Protein AF-A0A959JJI5-F1 (afdb_monomer_lite)

Foldseek 3Di:
DVVVVVVPPPPPLDPDAAWDWAAPVCVCVNAAQKKKKKWFFAFAAPLQDLVSLVLCVVLVHVSSVADGQKTKIFIDHSSHTPDMDIGDLAKDKDWDAQQNWTWIWITGGPNHPRDIFTDTHNDTDDDSDGYMKIWIAHSNRHTQKTWGDPSVPDNTITIGGDDDPDD

Radius of gyration: 15.18 Å; chains: 1; bounding box: 43×32×43 Å

pLDDT: mean 83.49, std 17.34, range [36.31, 98.38]

Structure (mmCIF, N/CA/C/O backbone):
data_AF-A0A959JJI5-F1
#
_entry.id   AF-A0A959JJI5-F1
#
loop_
_atom_site.group_PDB
_atom_site.id
_atom_site.type_symbol
_atom_site.label_atom_id
_atom_site.label_alt_id
_atom_site.label_comp_id
_atom_site.label_asym_id
_atom_site.label_entity_id
_atom_site.label_seq_id
_atom_site.pdbx_PDB_ins_code
_atom_site.Cartn_x
_atom_site.Cartn_y
_atom_site.Cartn_z
_atom_site.occupancy
_atom_site.B_iso_or_equiv
_atom_site.auth_seq_id
_atom_site.auth_comp_id
_atom_site.auth_asym_id
_atom_site.auth_atom_id
_atom_site.pdbx_PDB_model_num
ATOM 1 N N . SER A 1 1 ? -11.337 -19.691 -13.119 1.00 58.91 1 SER A N 1
ATOM 2 C CA . SER A 1 1 ? -12.363 -20.725 -13.323 1.00 58.91 1 SER A CA 1
ATOM 3 C C . SER A 1 1 ? -13.737 -20.082 -13.304 1.00 58.91 1 SER A C 1
ATOM 5 O O . SER A 1 1 ? -13.873 -19.002 -12.733 1.00 58.91 1 SER A O 1
ATOM 7 N N . ASP A 1 2 ? -14.757 -20.757 -13.836 1.00 40.47 2 ASP A N 1
ATOM 8 C CA . ASP A 1 2 ? -16.166 -20.422 -13.556 1.00 40.47 2 ASP A CA 1
ATOM 9 C C . ASP A 1 2 ? -16.471 -20.417 -12.038 1.00 40.47 2 ASP A C 1
ATOM 11 O O . ASP A 1 2 ? -17.448 -19.827 -11.593 1.00 40.47 2 ASP A O 1
ATOM 15 N N . GLN A 1 3 ? -15.553 -20.964 -11.229 1.00 47.28 3 GLN A N 1
ATOM 16 C CA . GLN A 1 3 ? -15.597 -21.020 -9.771 1.00 47.28 3 GLN A CA 1
ATOM 17 C C . GLN A 1 3 ? -15.363 -19.659 -9.084 1.00 47.28 3 GLN A C 1
ATOM 19 O O . GLN A 1 3 ? -15.794 -19.505 -7.953 1.00 47.28 3 GLN A O 1
ATOM 24 N N . ILE A 1 4 ? -14.773 -18.636 -9.729 1.00 46.47 4 ILE A N 1
ATOM 25 C CA . ILE A 1 4 ? -14.677 -17.281 -9.121 1.00 46.47 4 ILE A CA 1
ATOM 26 C C . ILE A 1 4 ? -16.064 -16.603 -9.051 1.00 46.47 4 ILE A C 1
ATOM 28 O O . ILE A 1 4 ? -16.332 -15.802 -8.160 1.00 46.47 4 ILE A O 1
ATOM 32 N N . ARG A 1 5 ? -16.978 -16.951 -9.968 1.00 36.97 5 ARG A N 1
ATOM 33 C CA . ARG A 1 5 ? -18.353 -16.429 -9.995 1.00 36.97 5 ARG A CA 1
ATOM 34 C C . ARG A 1 5 ? -19.296 -17.137 -9.019 1.00 36.97 5 ARG A C 1
ATOM 36 O O . ARG A 1 5 ? -20.205 -16.475 -8.540 1.00 36.97 5 ARG A O 1
ATOM 43 N N . ASP A 1 6 ? -19.037 -18.391 -8.651 1.00 51.97 6 ASP A N 1
ATOM 44 C CA . ASP A 1 6 ? -19.633 -19.008 -7.449 1.00 51.97 6 ASP A CA 1
ATOM 45 C C . ASP A 1 6 ? -19.038 -18.415 -6.155 1.00 51.97 6 ASP A C 1
ATOM 47 O O . ASP A 1 6 ? -19.738 -18.294 -5.156 1.00 51.97 6 ASP A O 1
ATOM 51 N N . LEU A 1 7 ? -17.774 -17.968 -6.180 1.00 42.31 7 LEU A N 1
ATOM 52 C CA . LEU A 1 7 ? -17.091 -17.361 -5.026 1.00 42.31 7 LEU A CA 1
ATOM 53 C C . LEU A 1 7 ? -17.561 -15.935 -4.672 1.00 42.31 7 LEU A C 1
ATOM 55 O O . LEU A 1 7 ? -17.346 -15.495 -3.549 1.00 42.31 7 LEU A O 1
ATOM 59 N N . LEU A 1 8 ? -18.169 -15.203 -5.614 1.00 40.06 8 LEU A N 1
ATOM 60 C CA . LEU A 1 8 ? -18.604 -13.801 -5.443 1.00 40.06 8 LEU A CA 1
ATOM 61 C C . LEU A 1 8 ? -20.129 -13.612 -5.529 1.00 40.06 8 LEU A C 1
ATOM 63 O O . LEU A 1 8 ? -20.656 -12.545 -5.209 1.00 40.06 8 LEU A O 1
ATOM 67 N N . ALA A 1 9 ? -20.865 -14.625 -5.985 1.00 41.81 9 ALA A N 1
ATOM 68 C CA . ALA A 1 9 ? -22.319 -14.587 -6.031 1.00 41.81 9 ALA A CA 1
ATOM 69 C C . ALA A 1 9 ? -22.860 -15.031 -4.663 1.00 41.81 9 ALA A C 1
ATOM 71 O O . ALA A 1 9 ? -23.188 -16.186 -4.440 1.00 41.81 9 ALA A O 1
ATOM 72 N N . LYS A 1 10 ? -23.037 -14.158 -3.688 1.00 37.69 10 LYS A N 1
ATOM 73 C CA . LYS A 1 10 ? -23.776 -12.902 -3.759 1.00 37.69 10 LYS A CA 1
ATOM 74 C C . LYS A 1 10 ? -23.268 -12.089 -2.576 1.00 37.69 10 LYS A C 1
ATOM 76 O O . LYS A 1 10 ? -23.391 -12.596 -1.470 1.00 37.69 10 LYS A O 1
ATOM 81 N N . ASN A 1 11 ? -22.724 -10.894 -2.799 1.00 37.00 11 ASN A N 1
ATOM 82 C CA . ASN A 1 11 ? -22.149 -9.965 -1.808 1.00 37.00 11 ASN A CA 1
ATOM 83 C C . ASN A 1 11 ? -23.082 -9.574 -0.630 1.00 37.00 11 ASN A C 1
ATOM 85 O O . ASN A 1 11 ? -23.378 -8.403 -0.408 1.00 37.00 11 ASN A O 1
ATOM 89 N N . HIS A 1 12 ? -23.526 -10.546 0.160 1.00 36.31 12 HIS A N 1
ATOM 90 C CA . HIS A 1 12 ? -23.604 -10.405 1.598 1.00 36.31 12 HIS A CA 1
ATOM 91 C C . HIS A 1 12 ? -22.155 -10.424 2.071 1.00 36.31 12 HIS A C 1
ATOM 93 O O . HIS A 1 12 ? -21.475 -11.430 1.894 1.00 36.31 12 HIS A O 1
ATOM 99 N N . ILE A 1 13 ? -21.680 -9.279 2.560 1.00 41.41 13 ILE A N 1
ATOM 100 C CA . ILE A 1 13 ? -20.325 -9.069 3.074 1.00 41.41 13 ILE A CA 1
ATOM 101 C C . ILE A 1 13 ? -20.095 -10.104 4.183 1.00 41.41 13 ILE A C 1
ATOM 103 O O . ILE A 1 13 ? -20.590 -9.951 5.298 1.00 41.41 13 ILE A O 1
ATOM 107 N N . LEU A 1 14 ? -19.450 -11.216 3.831 1.00 38.41 14 LEU A N 1
ATOM 108 C CA . LEU A 1 14 ? -19.016 -12.230 4.782 1.00 38.41 14 LEU A CA 1
ATOM 109 C C . LEU A 1 14 ? -17.741 -11.722 5.471 1.00 38.41 14 LEU A C 1
ATOM 111 O O . LEU A 1 14 ? -16.972 -10.990 4.840 1.00 38.41 14 LEU A O 1
ATOM 115 N N . PRO A 1 15 ? -17.508 -12.085 6.745 1.00 43.56 15 PRO A N 1
ATOM 116 C CA . PRO A 1 15 ? -16.241 -11.805 7.404 1.00 43.56 15 PRO A CA 1
ATOM 117 C C . PRO A 1 15 ? -15.090 -12.387 6.575 1.00 43.56 15 PRO A C 1
ATOM 119 O O . PRO A 1 15 ? -15.220 -13.440 5.952 1.00 43.56 15 PRO A O 1
ATOM 122 N N . ILE A 1 16 ? -13.982 -11.658 6.520 1.00 51.84 16 ILE A N 1
ATOM 123 C CA . ILE A 1 16 ? -12.806 -12.043 5.743 1.00 51.84 16 ILE A CA 1
ATOM 124 C C . ILE A 1 16 ? -12.156 -13.233 6.445 1.00 51.84 16 ILE A C 1
ATOM 126 O O . ILE A 1 16 ? -11.584 -13.083 7.522 1.00 51.84 16 ILE A O 1
ATOM 130 N N . ASP A 1 17 ? -12.294 -14.416 5.847 1.00 54.56 17 ASP A N 1
ATOM 131 C CA . ASP A 1 17 ? -11.599 -15.625 6.288 1.00 54.56 17 ASP A CA 1
ATOM 132 C C . ASP A 1 17 ? -10.088 -15.491 6.033 1.00 54.56 17 ASP A C 1
ATOM 134 O O . ASP A 1 17 ? -9.645 -14.820 5.095 1.00 54.56 17 ASP A O 1
ATOM 138 N N . ASP A 1 18 ? -9.282 -16.160 6.856 1.00 54.44 18 ASP A N 1
ATOM 139 C CA . ASP A 1 18 ? -7.826 -16.156 6.729 1.00 54.44 18 ASP A CA 1
ATOM 140 C C . ASP A 1 18 ? -7.378 -16.658 5.343 1.00 54.44 18 ASP A C 1
ATOM 142 O O . ASP A 1 18 ? -7.617 -17.807 4.965 1.00 54.44 18 ASP A O 1
ATOM 146 N N . GLY A 1 19 ? -6.678 -15.804 4.589 1.00 56.19 19 GLY A N 1
ATOM 147 C CA . GLY A 1 19 ? -6.072 -16.172 3.310 1.00 56.19 19 GLY A CA 1
ATOM 148 C C . GLY A 1 19 ? -6.939 -15.924 2.073 1.00 56.19 19 GLY A C 1
ATOM 149 O O . GLY A 1 19 ? -6.782 -16.618 1.065 1.00 56.19 19 GLY A O 1
ATOM 150 N N . GLN A 1 20 ? -7.826 -14.928 2.113 1.00 65.50 20 GLN A N 1
ATOM 151 C CA . GLN A 1 20 ? -8.554 -14.489 0.924 1.00 65.50 20 GLN A CA 1
ATOM 152 C C . GLN A 1 20 ? -7.632 -13.850 -0.119 1.00 65.50 20 GLN A C 1
ATOM 154 O O . GLN A 1 20 ? -6.669 -13.153 0.200 1.00 65.50 20 GLN A O 1
ATOM 159 N N . ILE A 1 21 ? -7.968 -14.099 -1.385 1.00 66.62 21 ILE A N 1
ATOM 160 C CA . ILE A 1 21 ? -7.271 -13.605 -2.570 1.00 66.62 21 ILE A CA 1
ATOM 161 C C . ILE A 1 21 ? -8.070 -12.423 -3.120 1.00 66.62 21 ILE A C 1
ATOM 163 O O . ILE A 1 21 ? -9.146 -12.620 -3.687 1.00 66.62 21 ILE A O 1
ATOM 167 N N . LEU A 1 22 ? -7.552 -11.207 -2.961 1.00 74.00 22 LEU A N 1
ATOM 168 C CA . LEU A 1 22 ? -8.229 -9.974 -3.366 1.00 74.00 22 LEU A CA 1
ATOM 169 C C . LEU A 1 22 ? -7.431 -9.226 -4.433 1.00 74.00 22 LEU A C 1
ATOM 171 O O . LEU A 1 22 ? -6.199 -9.199 -4.425 1.00 74.00 22 LEU A O 1
ATOM 175 N N . LEU A 1 23 ? -8.144 -8.600 -5.363 1.00 80.44 23 LEU A N 1
ATOM 176 C CA . LEU A 1 23 ? -7.582 -7.545 -6.197 1.00 80.44 23 LEU A CA 1
ATOM 177 C C . LEU A 1 23 ? -7.524 -6.244 -5.377 1.00 80.44 23 LEU A C 1
ATOM 179 O O . LEU A 1 23 ? -8.427 -6.012 -4.568 1.00 80.44 23 LEU A O 1
ATOM 183 N N . PRO A 1 24 ? -6.524 -5.368 -5.578 1.00 78.94 24 PRO A N 1
ATOM 184 C CA . PRO A 1 24 ? -6.418 -4.121 -4.816 1.00 78.94 24 PRO A CA 1
ATOM 185 C C . PRO A 1 24 ? -7.683 -3.253 -4.850 1.00 78.94 24 PRO A C 1
ATOM 187 O O . PRO A 1 24 ? -8.078 -2.695 -3.830 1.00 78.94 24 PRO A O 1
ATOM 190 N N . GLU A 1 25 ? -8.385 -3.202 -5.984 1.00 80.12 25 GLU A N 1
ATOM 191 C CA . GLU A 1 25 ? -9.648 -2.469 -6.120 1.00 80.12 25 GLU A CA 1
ATOM 192 C C . GLU A 1 25 ? -10.795 -3.030 -5.261 1.00 80.12 25 GLU A C 1
ATOM 194 O O . GLU A 1 25 ? -11.725 -2.302 -4.917 1.00 80.12 25 GLU A O 1
ATOM 199 N N . GLN A 1 26 ? -10.747 -4.316 -4.904 1.00 87.38 26 GLN A N 1
ATOM 200 C CA . GLN A 1 26 ? -11.771 -4.945 -4.073 1.00 87.38 26 GLN A CA 1
ATOM 201 C C . GLN A 1 26 ? -11.603 -4.566 -2.604 1.00 87.38 26 GLN A C 1
ATOM 203 O O . GLN A 1 26 ? -12.595 -4.533 -1.881 1.00 87.38 26 GLN A O 1
ATOM 208 N N . LEU A 1 27 ? -10.387 -4.230 -2.159 1.00 87.31 27 LEU A N 1
ATOM 209 C CA . LEU A 1 27 ? -10.134 -3.902 -0.757 1.00 87.31 27 LEU A CA 1
ATOM 210 C C . LEU A 1 27 ? -11.006 -2.739 -0.274 1.00 87.31 27 LEU A C 1
ATOM 212 O O . LEU A 1 27 ? -11.586 -2.820 0.799 1.00 87.31 27 LEU A O 1
ATOM 216 N N . PHE A 1 28 ? -11.199 -1.712 -1.099 1.00 87.56 28 PHE A N 1
ATOM 217 C CA . PHE A 1 28 ? -12.036 -0.559 -0.749 1.00 87.56 28 PHE A CA 1
ATOM 218 C C . PHE A 1 28 ? -13.530 -0.890 -0.618 1.00 87.56 28 PHE A C 1
ATOM 220 O O . PHE A 1 28 ? -14.279 -0.126 -0.018 1.00 87.56 28 PHE A O 1
ATOM 227 N N . GLN A 1 29 ? -13.983 -2.017 -1.174 1.00 88.25 29 GLN A N 1
ATOM 228 C CA . GLN A 1 29 ? -15.357 -2.499 -0.996 1.00 88.25 29 GLN A CA 1
ATOM 229 C C . GLN A 1 29 ? -15.512 -3.280 0.311 1.00 88.25 29 GLN A C 1
ATOM 231 O O . GLN A 1 29 ? -16.569 -3.225 0.935 1.00 88.25 29 GLN A O 1
ATOM 236 N N . PHE A 1 30 ? -14.468 -4.008 0.707 1.00 86.25 30 PHE A N 1
ATOM 237 C CA . PHE A 1 30 ? -14.445 -4.809 1.930 1.00 86.25 30 PHE A CA 1
ATOM 238 C C . PHE A 1 30 ? -14.129 -3.986 3.182 1.00 86.25 30 PHE A C 1
ATOM 240 O O . PHE A 1 30 ? -14.612 -4.322 4.259 1.00 86.25 30 PHE A O 1
ATOM 247 N N . TYR A 1 31 ? -13.370 -2.903 3.024 1.00 88.56 31 TYR A N 1
ATOM 248 C CA . TYR A 1 31 ? -12.894 -2.039 4.102 1.00 88.56 31 TYR A CA 1
ATOM 249 C C . TYR A 1 31 ? -13.285 -0.571 3.844 1.00 88.56 31 TYR A C 1
ATOM 251 O O . TYR A 1 31 ? -12.423 0.278 3.600 1.00 88.56 31 TYR A O 1
ATOM 259 N N . PRO A 1 32 ? -14.593 -0.254 3.805 1.00 92.38 32 PRO A N 1
ATOM 260 C CA . PRO A 1 32 ? -15.056 1.108 3.564 1.00 92.38 32 PRO A CA 1
ATOM 261 C C . PRO A 1 32 ? -14.708 2.018 4.747 1.00 92.38 32 PRO A C 1
ATOM 263 O O . PRO A 1 32 ? -14.967 1.675 5.898 1.00 92.38 32 PRO A O 1
ATOM 266 N N . GLY A 1 33 ? -14.169 3.204 4.472 1.00 94.12 33 GLY A N 1
ATOM 267 C CA . GLY A 1 33 ? -13.765 4.170 5.491 1.00 94.12 33 GLY A CA 1
ATOM 268 C C . GLY A 1 33 ? -12.441 3.858 6.190 1.00 94.12 33 GLY A C 1
ATOM 269 O O . GLY A 1 33 ? -11.956 4.730 6.916 1.00 94.12 33 GLY A O 1
ATOM 270 N N . ASP A 1 34 ? -11.843 2.693 5.949 1.00 96.00 34 ASP A N 1
ATOM 271 C CA . ASP A 1 34 ? -10.554 2.286 6.506 1.00 96.00 34 ASP A CA 1
ATOM 272 C C . ASP A 1 34 ? -9.387 2.867 5.701 1.00 96.00 34 ASP A C 1
ATOM 274 O O . ASP A 1 34 ? -9.500 3.212 4.517 1.00 96.00 34 ASP A O 1
ATOM 278 N N . TYR A 1 35 ? -8.231 2.955 6.352 1.00 97.44 35 TYR A N 1
ATOM 279 C CA . TYR A 1 35 ? -6.978 3.269 5.688 1.00 97.44 35 TYR A CA 1
ATOM 280 C C . TYR A 1 35 ? -6.389 2.009 5.064 1.00 97.44 35 TYR A C 1
ATOM 282 O O . TYR A 1 35 ? -6.257 0.978 5.723 1.00 97.44 35 TYR A O 1
ATOM 290 N N . ILE A 1 36 ? -5.955 2.119 3.811 1.00 96.38 36 ILE A N 1
ATOM 291 C CA . ILE A 1 36 ? -5.230 1.065 3.100 1.00 96.38 36 ILE A CA 1
ATOM 292 C C . ILE A 1 36 ? -3.829 1.568 2.790 1.00 96.38 36 ILE A C 1
ATOM 294 O O . ILE A 1 36 ? -3.641 2.553 2.075 1.00 96.38 36 ILE A O 1
ATOM 298 N N . LEU A 1 37 ? -2.842 0.897 3.362 1.00 97.25 37 LEU A N 1
ATOM 299 C CA . LEU A 1 37 ? -1.448 1.281 3.297 1.00 97.25 37 LEU A CA 1
ATOM 300 C C . LEU A 1 37 ? -0.732 0.279 2.407 1.00 97.25 37 LEU A C 1
ATOM 302 O O . LEU A 1 37 ? -0.838 -0.927 2.610 1.00 97.25 37 LEU A O 1
ATOM 306 N N . TYR A 1 38 ? -0.003 0.787 1.428 1.00 96.25 38 TYR A N 1
ATOM 307 C CA . TYR A 1 38 ? 0.747 0.000 0.465 1.00 96.25 38 TYR A CA 1
ATOM 308 C C . TYR A 1 38 ? 2.236 0.267 0.630 1.00 96.25 38 TYR A C 1
ATOM 310 O O . TYR A 1 38 ? 2.640 1.419 0.793 1.00 96.25 38 TYR A O 1
ATOM 318 N N . ALA A 1 39 ? 3.053 -0.774 0.503 1.00 96.06 39 ALA A N 1
ATOM 319 C CA . ALA A 1 39 ? 4.492 -0.630 0.330 1.00 96.06 39 ALA A CA 1
ATOM 320 C C . ALA A 1 39 ? 5.046 -1.722 -0.588 1.00 96.06 39 ALA A C 1
ATOM 322 O O . ALA A 1 39 ? 4.564 -2.853 -0.579 1.00 96.06 39 ALA A O 1
ATOM 323 N N . VAL A 1 40 ? 6.049 -1.396 -1.399 1.00 93.88 40 VAL A N 1
ATOM 324 C CA . VAL A 1 40 ? 6.670 -2.357 -2.324 1.00 93.88 40 VAL A CA 1
ATOM 325 C C . VAL A 1 40 ? 7.992 -2.865 -1.756 1.00 93.88 40 VAL A C 1
ATOM 327 O O . VAL A 1 40 ? 8.818 -2.079 -1.298 1.00 93.88 40 VAL A O 1
ATOM 330 N N . LYS A 1 41 ? 8.219 -4.177 -1.833 1.00 92.56 41 LYS A N 1
ATOM 331 C CA . LYS A 1 41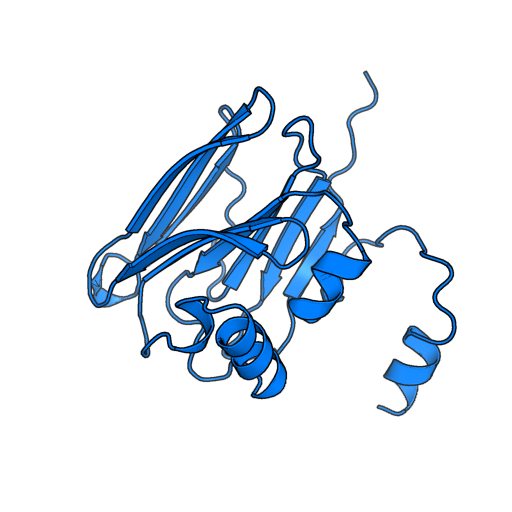 ? 9.534 -4.796 -1.641 1.00 92.56 41 LYS A CA 1
ATOM 332 C C . LYS A 1 41 ? 9.984 -5.427 -2.949 1.00 92.56 41 LYS A C 1
ATOM 334 O O . LYS A 1 41 ? 9.234 -6.220 -3.519 1.00 92.56 41 LYS A O 1
ATOM 339 N N . ASP A 1 42 ? 11.216 -5.142 -3.359 1.00 88.81 42 ASP A N 1
ATOM 340 C CA . ASP A 1 42 ? 11.830 -5.653 -4.589 1.00 88.81 42 ASP A CA 1
ATOM 341 C C . ASP A 1 42 ? 11.122 -5.163 -5.861 1.00 88.81 42 ASP A C 1
ATOM 343 O O . ASP A 1 42 ? 11.482 -4.116 -6.400 1.00 88.81 42 ASP A O 1
ATOM 347 N N . GLU A 1 43 ? 10.086 -5.878 -6.307 1.00 85.81 43 GLU A N 1
ATOM 348 C CA . GLU A 1 43 ? 9.387 -5.587 -7.548 1.00 85.81 43 GLU A CA 1
ATOM 349 C C . GLU A 1 43 ? 7.898 -5.943 -7.488 1.00 85.81 43 GLU A C 1
ATOM 351 O O . GLU A 1 43 ? 7.507 -7.048 -7.115 1.00 85.81 43 GLU A O 1
ATOM 356 N N . ALA A 1 44 ? 7.054 -5.006 -7.926 1.00 85.50 44 ALA A N 1
ATOM 357 C CA . ALA A 1 44 ? 5.600 -5.176 -7.976 1.00 85.50 44 ALA A CA 1
ATOM 358 C C . ALA A 1 44 ? 4.967 -4.709 -9.300 1.00 85.50 44 ALA A C 1
ATOM 360 O O . ALA A 1 44 ? 3.762 -4.868 -9.490 1.00 85.50 44 ALA A O 1
ATOM 361 N N . SER A 1 45 ? 5.740 -4.125 -10.221 1.00 84.56 45 SER A N 1
ATOM 362 C CA . SER A 1 45 ? 5.212 -3.475 -11.425 1.00 84.56 45 SER A CA 1
ATOM 363 C C . SER A 1 45 ? 5.055 -4.423 -12.628 1.00 84.56 45 SER A C 1
ATOM 365 O O . SER A 1 45 ? 4.089 -4.296 -13.387 1.00 84.56 45 SER A O 1
ATOM 367 N N . GLN A 1 46 ? 5.965 -5.382 -12.820 1.00 83.50 46 GLN A N 1
ATOM 368 C CA . GLN A 1 46 ? 6.168 -6.088 -14.087 1.00 83.50 46 GLN A CA 1
ATOM 369 C C . GLN A 1 46 ? 5.016 -7.028 -14.428 1.00 83.50 46 GLN A C 1
ATOM 371 O O . GLN A 1 46 ? 4.582 -7.050 -15.580 1.00 83.50 46 GLN A O 1
ATOM 376 N N . ALA A 1 47 ? 4.500 -7.776 -13.448 1.00 78.19 47 ALA A N 1
ATOM 377 C CA . ALA A 1 47 ? 3.348 -8.654 -13.661 1.00 78.19 47 ALA A CA 1
ATOM 378 C C . ALA A 1 47 ? 2.064 -8.166 -12.972 1.00 78.19 47 ALA A C 1
ATOM 380 O O . ALA A 1 47 ? 1.068 -8.898 -12.920 1.00 78.19 47 ALA A O 1
ATOM 381 N N . MET A 1 48 ? 2.046 -6.894 -12.543 1.00 84.88 48 MET A N 1
ATOM 382 C CA . MET A 1 48 ? 0.820 -6.224 -12.123 1.00 84.88 48 MET A CA 1
ATOM 383 C C . MET A 1 48 ? -0.232 -6.376 -13.221 1.00 84.88 48 MET A C 1
ATOM 385 O O . MET A 1 48 ? -0.004 -6.026 -14.384 1.00 84.88 48 MET A O 1
ATOM 389 N N . ALA A 1 49 ? -1.396 -6.911 -12.854 1.00 82.88 49 ALA A N 1
ATOM 390 C CA . ALA A 1 49 ? -2.475 -7.118 -13.804 1.00 82.88 49 ALA A CA 1
ATOM 391 C C . ALA A 1 49 ? -2.867 -5.782 -14.466 1.00 82.88 49 ALA A C 1
ATOM 393 O O . ALA A 1 49 ? -2.938 -4.765 -13.772 1.00 82.88 49 ALA A O 1
ATOM 394 N N . PRO A 1 50 ? -3.190 -5.761 -15.775 1.00 86.25 50 PRO A N 1
ATOM 395 C CA . PRO A 1 50 ? -3.592 -4.529 -16.451 1.00 86.25 50 PRO A CA 1
ATOM 396 C C . PRO A 1 50 ? -4.743 -3.800 -15.750 1.00 86.25 50 PRO A C 1
ATOM 398 O O . PRO A 1 50 ? -4.711 -2.584 -15.643 1.00 86.25 50 PRO A O 1
ATOM 401 N N . GLN A 1 51 ? -5.717 -4.544 -15.215 1.00 85.38 51 GLN A N 1
ATOM 402 C CA . GLN A 1 51 ? -6.860 -3.993 -14.477 1.00 85.38 51 GLN A CA 1
ATOM 403 C C . GLN A 1 51 ? -6.420 -3.257 -13.206 1.00 85.38 51 GLN A C 1
ATOM 405 O O . GLN A 1 51 ? -6.781 -2.100 -13.023 1.00 85.38 51 GLN A O 1
ATOM 410 N N . THR A 1 52 ? -5.560 -3.878 -12.397 1.00 86.31 52 THR A N 1
ATOM 411 C CA . THR A 1 52 ? -4.962 -3.271 -11.201 1.00 86.31 52 THR A CA 1
ATOM 412 C C . THR A 1 52 ? -4.125 -2.035 -11.543 1.00 86.31 52 THR A C 1
ATOM 414 O O . THR A 1 52 ? -4.251 -0.990 -10.908 1.00 86.31 52 THR A O 1
ATOM 417 N N . ARG A 1 53 ? -3.315 -2.103 -12.606 1.00 89.06 53 ARG A N 1
ATOM 418 C CA . ARG A 1 53 ? -2.528 -0.958 -13.086 1.00 89.06 53 ARG A CA 1
ATOM 419 C C . ARG A 1 53 ? -3.423 0.203 -13.527 1.00 89.06 53 ARG A C 1
ATOM 421 O O . ARG A 1 53 ? -3.158 1.357 -13.186 1.00 89.06 53 ARG A O 1
ATOM 428 N N . THR A 1 54 ? -4.484 -0.093 -14.278 1.00 91.12 54 THR A N 1
ATOM 429 C CA . THR A 1 54 ? -5.492 0.889 -14.692 1.00 91.12 54 THR A CA 1
ATOM 430 C C . THR A 1 54 ? -6.215 1.480 -13.487 1.00 91.12 54 THR A C 1
ATOM 432 O O . THR A 1 54 ? -6.394 2.692 -13.452 1.00 91.12 54 THR A O 1
ATOM 435 N N . PHE A 1 55 ? -6.568 0.669 -12.486 1.00 91.25 55 PHE A N 1
ATOM 436 C CA . PHE A 1 55 ? -7.168 1.148 -11.242 1.00 91.25 55 PHE A CA 1
ATOM 437 C C . PHE A 1 55 ? -6.283 2.209 -10.578 1.00 91.25 55 PHE A C 1
ATOM 439 O O . PHE A 1 55 ? -6.741 3.334 -10.391 1.00 91.25 55 PHE A O 1
ATOM 446 N N . PHE A 1 56 ? -5.007 1.911 -10.314 1.00 93.88 56 PHE A N 1
ATOM 447 C CA . PHE A 1 56 ? -4.101 2.882 -9.689 1.00 93.88 56 PHE A CA 1
ATOM 448 C C . PHE A 1 56 ? -3.871 4.122 -10.562 1.00 93.88 56 PHE A C 1
ATOM 450 O O . PHE A 1 56 ? -3.848 5.238 -10.053 1.00 93.88 56 PHE A O 1
ATOM 457 N N . THR A 1 57 ? -3.769 3.948 -11.884 1.00 95.19 57 THR A N 1
ATOM 458 C CA . THR A 1 57 ? -3.604 5.065 -12.831 1.00 95.19 57 THR A CA 1
ATOM 459 C C . THR A 1 57 ? -4.805 6.011 -12.823 1.00 95.19 57 THR A C 1
ATOM 461 O O . THR A 1 57 ? -4.618 7.226 -12.861 1.00 95.19 57 THR A O 1
ATOM 464 N N . ASN A 1 58 ? -6.025 5.469 -12.768 1.00 95.50 58 ASN A N 1
ATOM 465 C CA . ASN A 1 58 ? -7.265 6.250 -12.755 1.00 95.50 58 ASN A CA 1
ATOM 466 C C . ASN A 1 58 ? -7.462 7.030 -11.449 1.00 95.50 58 ASN A C 1
ATOM 468 O O . ASN A 1 58 ? -8.164 8.034 -11.458 1.00 95.50 58 ASN A O 1
ATOM 472 N N . HIS A 1 59 ? -6.833 6.587 -10.361 1.00 95.31 59 HIS A N 1
ATOM 473 C CA . HIS A 1 59 ? -6.801 7.291 -9.076 1.00 95.31 59 HIS A CA 1
ATOM 474 C C . HIS A 1 59 ? -5.530 8.136 -8.911 1.00 95.31 59 HIS A C 1
ATOM 476 O O . HIS A 1 59 ? -5.146 8.474 -7.798 1.00 95.31 59 HIS A O 1
ATOM 482 N N . GLU A 1 60 ? -4.861 8.444 -10.026 1.00 96.75 60 GLU A N 1
ATOM 483 C CA . GLU A 1 60 ? -3.681 9.310 -10.106 1.00 96.75 60 GLU A CA 1
ATOM 484 C C . GLU A 1 60 ? -2.458 8.844 -9.302 1.00 96.75 60 GLU A C 1
ATOM 486 O O . GLU A 1 60 ? -1.472 9.572 -9.221 1.00 96.75 60 GLU A O 1
ATOM 491 N N . SER A 1 61 ? -2.457 7.605 -8.808 1.00 96.94 61 SER A N 1
ATOM 492 C CA . SER A 1 61 ? -1.352 7.072 -8.022 1.00 96.94 61 SER A CA 1
ATOM 493 C C . SER A 1 61 ? -0.117 6.760 -8.862 1.00 96.94 61 SER A C 1
ATOM 495 O O . SER A 1 61 ? -0.186 6.160 -9.947 1.00 96.94 61 SER A O 1
ATOM 497 N N . ALA A 1 62 ? 1.047 7.075 -8.298 1.00 95.81 62 ALA A N 1
ATOM 498 C CA . ALA A 1 62 ? 2.353 6.702 -8.812 1.00 95.81 62 ALA A CA 1
ATOM 499 C C . ALA A 1 62 ? 2.515 5.181 -8.964 1.00 95.81 62 ALA A C 1
ATOM 501 O O . ALA A 1 62 ? 3.205 4.749 -9.888 1.00 95.81 62 ALA A O 1
ATOM 502 N N . LEU A 1 63 ? 1.832 4.364 -8.151 1.00 92.75 63 LEU A N 1
ATOM 503 C CA . LEU A 1 63 ? 1.905 2.901 -8.224 1.00 92.75 63 LEU A CA 1
ATOM 504 C C . LEU A 1 63 ? 1.455 2.361 -9.592 1.00 92.75 63 LEU A C 1
ATOM 506 O O . LEU A 1 63 ? 2.045 1.419 -10.118 1.00 92.75 63 LEU A O 1
ATOM 510 N N . GLY A 1 64 ? 0.464 3.000 -10.226 1.00 92.75 64 GLY A N 1
ATOM 511 C CA . GLY A 1 64 ? -0.022 2.611 -11.558 1.00 92.75 64 GLY A CA 1
ATOM 512 C C . GLY A 1 64 ? 0.958 2.921 -12.697 1.00 92.75 64 GLY A C 1
ATOM 513 O O . GLY A 1 64 ? 0.889 2.322 -13.774 1.00 92.75 64 GLY A O 1
ATOM 514 N N . LYS A 1 65 ? 1.899 3.839 -12.461 1.00 92.25 65 LYS A N 1
ATOM 515 C CA . LYS A 1 65 ? 2.895 4.312 -13.438 1.00 92.25 65 LYS A CA 1
ATOM 516 C C . LYS A 1 65 ? 4.321 3.919 -13.049 1.00 92.25 65 LYS A C 1
ATOM 518 O O . LYS A 1 65 ? 5.272 4.375 -13.680 1.00 92.25 65 LYS A O 1
ATOM 523 N N . MET A 1 66 ? 4.462 3.095 -12.018 1.00 89.94 66 MET A N 1
ATOM 524 C CA . MET A 1 66 ? 5.741 2.778 -11.412 1.00 89.94 66 MET A CA 1
ATOM 525 C C . MET A 1 66 ? 6.648 2.010 -12.395 1.00 89.94 66 MET A C 1
ATOM 527 O O . MET A 1 66 ? 6.192 1.030 -13.000 1.00 89.94 66 MET A O 1
ATOM 531 N N . PRO A 1 67 ? 7.908 2.446 -12.586 1.00 89.56 67 PRO A N 1
ATOM 532 C CA . PRO A 1 67 ? 8.915 1.675 -13.307 1.00 89.56 67 PRO A CA 1
ATOM 533 C C . PRO A 1 67 ? 9.288 0.376 -12.579 1.00 89.56 67 PRO A C 1
ATOM 535 O O . PRO A 1 67 ? 9.026 0.214 -11.388 1.00 89.56 67 PRO A O 1
ATOM 538 N N . PHE A 1 68 ? 9.959 -0.517 -13.304 1.00 89.19 68 PHE A N 1
ATOM 539 C CA . PHE A 1 68 ? 10.549 -1.737 -12.753 1.00 89.19 68 PHE A CA 1
ATOM 540 C C . PHE A 1 68 ? 11.501 -1.424 -11.583 1.00 89.19 68 PHE A C 1
ATOM 542 O O . PHE A 1 68 ? 12.264 -0.461 -11.665 1.00 89.19 68 PHE A O 1
ATOM 549 N N . GLU A 1 69 ? 11.428 -2.215 -10.507 1.00 87.38 69 GLU A N 1
ATOM 550 C CA . GLU A 1 69 ? 12.275 -2.149 -9.299 1.00 87.38 69 GLU A CA 1
ATOM 551 C C . GLU A 1 69 ? 12.245 -0.805 -8.553 1.00 87.38 69 GLU A C 1
ATOM 553 O O . GLU A 1 69 ? 13.179 -0.435 -7.834 1.00 87.38 69 GLU A O 1
ATOM 558 N N . SER A 1 70 ? 11.166 -0.041 -8.710 1.00 91.44 70 SER A N 1
ATOM 559 C CA . SER A 1 70 ? 11.001 1.209 -7.970 1.00 91.44 70 SER A CA 1
ATOM 560 C C . SER A 1 70 ? 10.458 0.966 -6.565 1.00 91.44 70 SER A C 1
ATOM 562 O O . SER A 1 70 ? 9.643 0.077 -6.322 1.00 91.44 70 SER A O 1
ATOM 564 N N . SER A 1 71 ? 10.879 1.823 -5.645 1.00 95.00 71 SER A N 1
ATOM 565 C CA . SER A 1 71 ? 10.338 1.902 -4.296 1.00 95.00 71 SER A CA 1
ATOM 566 C C . SER A 1 71 ? 9.004 2.647 -4.312 1.00 95.00 71 SER A C 1
ATOM 568 O O . SER A 1 71 ? 8.863 3.657 -5.013 1.00 95.00 71 SER A O 1
ATOM 570 N N . TYR A 1 72 ? 8.049 2.198 -3.501 1.00 96.38 72 TYR A N 1
ATOM 571 C CA . TYR A 1 72 ? 6.748 2.846 -3.344 1.00 96.38 72 TYR A CA 1
ATOM 572 C C . TYR A 1 72 ? 6.201 2.654 -1.935 1.00 96.38 72 TYR A C 1
ATOM 574 O O . TYR A 1 72 ? 6.228 1.542 -1.408 1.00 96.38 72 TYR A O 1
ATOM 582 N N . VAL A 1 73 ? 5.643 3.724 -1.376 1.00 98.00 73 VAL A N 1
ATOM 583 C CA . VAL A 1 73 ? 4.748 3.691 -0.216 1.00 98.00 73 VAL A CA 1
ATOM 584 C C . VAL A 1 73 ? 3.539 4.578 -0.487 1.00 98.00 73 VAL A C 1
ATOM 586 O O . VAL A 1 73 ? 3.666 5.627 -1.121 1.00 98.00 73 VAL A O 1
ATOM 589 N N . GLY A 1 74 ? 2.369 4.192 0.008 1.00 98.06 74 GLY A N 1
ATOM 590 C CA . GLY A 1 74 ? 1.148 4.969 -0.172 1.00 98.06 74 GLY A CA 1
ATOM 591 C C . GLY A 1 74 ? 0.130 4.723 0.926 1.00 98.06 74 GLY A C 1
ATOM 592 O O . GLY A 1 74 ? 0.015 3.616 1.437 1.00 98.06 74 GLY A O 1
ATOM 593 N N . ILE A 1 75 ? -0.626 5.762 1.260 1.00 98.19 75 ILE A N 1
ATOM 594 C CA . ILE A 1 75 ? -1.735 5.742 2.210 1.00 98.19 75 ILE A CA 1
ATOM 595 C C . ILE A 1 75 ? -2.985 6.154 1.453 1.00 98.19 75 ILE A C 1
ATOM 597 O O . ILE A 1 75 ? -3.037 7.225 0.846 1.00 98.19 75 ILE A O 1
ATOM 601 N N . TRP A 1 76 ? -3.990 5.296 1.505 1.00 97.94 76 TRP A N 1
ATOM 602 C CA . TRP A 1 76 ? -5.244 5.451 0.794 1.00 97.94 76 TRP A CA 1
ATOM 603 C C . TRP A 1 76 ? -6.414 5.387 1.761 1.00 97.94 76 TRP A C 1
ATOM 605 O O . TRP A 1 76 ? -6.320 4.763 2.815 1.00 97.94 76 TRP A O 1
ATOM 615 N N . ARG A 1 77 ? -7.534 5.991 1.374 1.00 96.12 77 ARG A N 1
ATOM 616 C CA . ARG A 1 77 ? -8.823 5.855 2.055 1.00 96.12 77 ARG A CA 1
ATOM 617 C C . ARG A 1 77 ? -9.942 6.078 1.054 1.00 96.12 77 ARG A C 1
ATOM 619 O O . ARG A 1 77 ? -9.861 7.015 0.269 1.00 96.12 77 ARG A O 1
ATOM 626 N N . ASP A 1 78 ? -10.957 5.219 1.051 1.00 93.88 78 ASP A N 1
ATOM 627 C CA . ASP A 1 78 ? -12.114 5.339 0.148 1.00 93.88 78 ASP A CA 1
ATOM 628 C C . ASP A 1 78 ? -11.727 5.502 -1.338 1.00 93.88 78 ASP A C 1
ATOM 630 O O . ASP A 1 78 ? -12.296 6.301 -2.077 1.00 93.88 78 ASP A O 1
ATOM 634 N N . SER A 1 79 ? -10.729 4.732 -1.786 1.00 93.38 79 SER A N 1
ATOM 635 C CA . SER A 1 79 ? -10.113 4.807 -3.126 1.00 93.38 79 SER A CA 1
ATOM 636 C C . SER A 1 79 ? -9.399 6.128 -3.448 1.00 93.38 79 SER A C 1
ATOM 638 O O . SER A 1 79 ? -8.952 6.322 -4.573 1.00 93.38 79 SER A O 1
ATOM 640 N N . VAL A 1 80 ? -9.235 7.029 -2.482 1.00 95.62 80 VAL A N 1
ATOM 641 C CA . VAL A 1 80 ? -8.484 8.280 -2.632 1.00 95.62 80 VAL A CA 1
ATOM 642 C C . VAL A 1 80 ? -7.075 8.106 -2.075 1.00 95.62 80 VAL A C 1
ATOM 644 O O . VAL A 1 80 ? -6.892 7.597 -0.968 1.00 95.62 80 VAL A O 1
ATOM 647 N N . VAL A 1 81 ? -6.076 8.565 -2.828 1.00 97.62 81 VAL A N 1
ATOM 648 C CA . VAL A 1 81 ? -4.689 8.664 -2.358 1.00 97.62 81 VAL A CA 1
ATOM 649 C C . VAL A 1 81 ? -4.586 9.837 -1.385 1.00 97.62 81 VAL A C 1
ATOM 651 O O . VAL A 1 81 ? -4.801 10.984 -1.771 1.00 97.62 81 VAL A O 1
ATOM 654 N N . LEU A 1 82 ? -4.255 9.566 -0.124 1.00 97.75 82 LEU A N 1
ATOM 655 C CA . LEU A 1 82 ? -4.039 10.605 0.886 1.00 97.75 82 LEU A CA 1
ATOM 656 C C . LEU A 1 82 ? -2.599 11.122 0.859 1.00 97.75 82 LEU A C 1
ATOM 658 O O . LEU A 1 82 ? -2.357 12.319 0.988 1.00 97.75 82 LEU A O 1
ATOM 662 N N . SER A 1 83 ? -1.640 10.209 0.713 1.00 98.25 83 SER A N 1
ATOM 663 C CA . SER A 1 83 ? -0.214 10.512 0.613 1.00 98.25 83 SER A CA 1
ATOM 664 C C . SER A 1 83 ? 0.499 9.348 -0.058 1.00 98.25 83 SER A C 1
ATOM 666 O O . SER A 1 83 ? 0.158 8.194 0.185 1.00 98.25 83 SER A O 1
ATOM 668 N N . GLU A 1 84 ? 1.498 9.624 -0.884 1.00 98.38 84 GLU A N 1
ATOM 669 C CA . GLU A 1 84 ? 2.353 8.589 -1.455 1.00 98.38 84 GLU A CA 1
ATOM 670 C C . GLU A 1 84 ? 3.749 9.132 -1.746 1.00 98.38 84 GLU A C 1
ATOM 672 O O . GLU A 1 84 ? 3.953 10.332 -1.944 1.00 98.38 84 GLU A O 1
ATOM 677 N N . GLN A 1 85 ? 4.721 8.230 -1.787 1.00 97.88 85 GLN A N 1
ATOM 678 C CA . GLN A 1 85 ? 6.049 8.500 -2.310 1.00 97.88 85 GLN A CA 1
ATOM 679 C C . GLN A 1 85 ? 6.475 7.359 -3.221 1.00 97.88 85 GLN A C 1
ATOM 681 O O . GLN A 1 85 ? 6.244 6.187 -2.931 1.00 97.88 85 GLN A O 1
ATOM 686 N N . ALA A 1 86 ? 7.148 7.717 -4.309 1.00 96.12 86 ALA A N 1
ATOM 687 C CA . ALA A 1 86 ? 7.742 6.774 -5.239 1.00 96.12 86 ALA A CA 1
ATOM 688 C C . ALA A 1 86 ? 9.157 7.224 -5.608 1.00 96.12 86 ALA A C 1
ATOM 690 O O . ALA A 1 86 ? 9.455 8.423 -5.674 1.00 96.12 86 ALA A O 1
ATOM 691 N N . GLY A 1 87 ? 10.045 6.266 -5.851 1.00 92.81 87 GLY A N 1
ATOM 692 C CA . GLY A 1 87 ? 11.431 6.555 -6.182 1.00 92.81 87 GLY A CA 1
ATOM 693 C C . GLY A 1 87 ? 12.094 5.417 -6.935 1.00 92.81 87 GLY A C 1
ATOM 694 O O . GLY A 1 87 ? 11.988 4.261 -6.548 1.00 92.81 87 GLY A O 1
ATOM 695 N N . MET A 1 88 ? 12.817 5.765 -7.993 1.00 91.31 88 MET A N 1
ATOM 696 C CA . MET A 1 88 ? 13.728 4.844 -8.663 1.00 91.31 88 MET A CA 1
ATOM 697 C C . MET A 1 88 ? 15.085 4.902 -7.955 1.00 91.31 88 MET A C 1
ATOM 699 O O . MET A 1 88 ? 15.545 5.998 -7.633 1.00 91.31 88 MET A O 1
ATOM 703 N N . GLU A 1 89 ? 15.693 3.742 -7.694 1.00 88.56 89 GLU A N 1
ATOM 704 C CA . GLU A 1 89 ? 17.047 3.616 -7.116 1.00 88.56 89 GLU A CA 1
ATOM 705 C C . GLU A 1 89 ? 17.266 4.336 -5.770 1.00 88.56 89 GLU A C 1
ATOM 707 O O . GLU A 1 89 ? 18.395 4.619 -5.373 1.00 88.56 89 GLU A O 1
ATOM 712 N N . LYS A 1 90 ? 16.196 4.637 -5.033 1.00 92.75 90 LYS A N 1
ATOM 713 C CA . LYS A 1 90 ? 16.283 5.260 -3.709 1.00 92.75 90 LYS A CA 1
ATOM 714 C C . LYS A 1 90 ? 15.184 4.750 -2.786 1.00 92.75 90 LYS A C 1
ATOM 716 O O . LYS A 1 90 ? 14.093 4.447 -3.278 1.00 92.75 90 LYS A O 1
ATOM 721 N N . PRO A 1 91 ? 15.425 4.690 -1.469 1.00 95.50 91 PRO A N 1
ATOM 722 C CA . PRO A 1 91 ? 14.366 4.396 -0.522 1.00 95.50 91 PRO A CA 1
ATOM 723 C C . PRO A 1 91 ? 13.358 5.552 -0.463 1.00 95.50 91 PRO A C 1
ATOM 725 O O . PRO A 1 91 ? 13.697 6.715 -0.709 1.00 95.50 91 PRO A O 1
ATOM 728 N N . VAL A 1 92 ? 12.118 5.225 -0.121 1.00 97.25 92 VAL A N 1
ATOM 729 C CA . VAL A 1 92 ? 11.040 6.176 0.173 1.00 97.25 92 VAL A CA 1
ATOM 730 C C . VAL A 1 92 ? 10.440 5.853 1.532 1.00 97.25 92 VAL A C 1
ATOM 732 O O . VAL A 1 92 ? 10.448 4.693 1.947 1.00 97.25 92 VAL A O 1
ATOM 735 N N . HIS A 1 93 ? 9.929 6.869 2.224 1.00 97.69 93 HIS A N 1
ATOM 736 C CA . HIS A 1 93 ? 9.289 6.678 3.521 1.00 97.69 93 HIS A CA 1
ATOM 737 C C . HIS A 1 93 ? 8.150 7.668 3.749 1.00 97.69 93 HIS A C 1
ATOM 739 O O . HIS A 1 93 ? 8.168 8.784 3.236 1.00 97.69 93 HIS A O 1
ATOM 745 N N . LEU A 1 94 ? 7.168 7.267 4.546 1.00 98.31 94 LEU A N 1
ATOM 746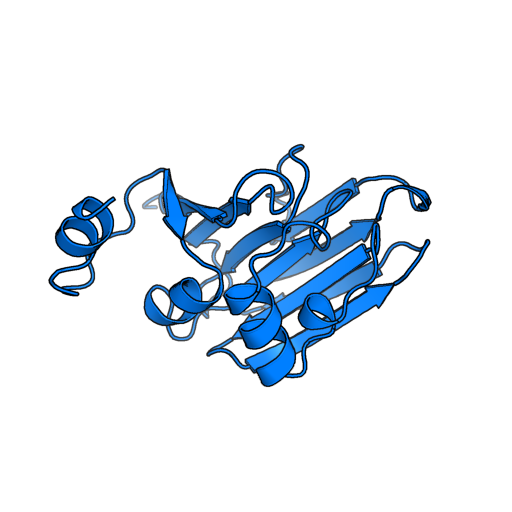 C CA . LEU A 1 94 ? 6.095 8.119 5.037 1.00 98.31 94 LEU A CA 1
ATOM 747 C C . LEU A 1 94 ? 5.955 7.921 6.539 1.00 98.31 94 LEU A C 1
ATOM 749 O O . LEU A 1 94 ? 5.713 6.802 6.981 1.00 98.31 94 LEU A O 1
ATOM 753 N N . ASP A 1 95 ? 6.039 9.018 7.284 1.00 98.00 95 ASP A N 1
ATOM 754 C CA . ASP A 1 95 ? 5.702 9.075 8.702 1.00 98.00 95 ASP A CA 1
ATOM 755 C C . ASP A 1 95 ? 4.412 9.881 8.871 1.00 98.00 95 ASP A C 1
ATOM 757 O O . ASP A 1 95 ? 4.269 10.978 8.318 1.00 98.00 95 ASP A O 1
ATOM 761 N N . THR A 1 96 ? 3.448 9.344 9.611 1.00 98.06 96 THR A N 1
ATOM 762 C CA . THR A 1 96 ? 2.173 10.020 9.860 1.00 98.06 96 THR A CA 1
ATOM 763 C C . THR A 1 96 ? 1.513 9.549 11.157 1.00 98.06 96 THR A C 1
ATOM 765 O O . THR A 1 96 ? 2.011 8.656 11.840 1.00 98.06 96 THR A O 1
ATOM 768 N N . LEU A 1 97 ? 0.376 10.156 11.486 1.00 97.62 97 LEU A N 1
ATOM 769 C CA . LEU A 1 97 ? -0.514 9.732 12.558 1.00 97.62 97 LEU A CA 1
ATOM 770 C C . LEU A 1 97 ? -1.865 9.365 11.928 1.00 97.62 97 LEU A C 1
ATOM 772 O O . LEU A 1 97 ? -2.514 10.227 11.333 1.00 97.62 97 LEU A O 1
ATOM 776 N N . LEU A 1 98 ? -2.268 8.096 12.024 1.00 96.38 98 LEU A N 1
ATOM 777 C CA . LEU A 1 98 ? -3.580 7.622 11.568 1.00 96.38 98 LEU A CA 1
ATOM 778 C C . LEU A 1 98 ? -4.395 7.199 12.791 1.00 96.38 98 LEU A C 1
ATOM 780 O O . LEU A 1 98 ? -3.993 6.294 13.520 1.00 96.38 98 LEU A O 1
ATOM 784 N N . GLY A 1 99 ? -5.511 7.890 13.035 1.00 92.00 99 GLY A N 1
ATOM 785 C CA . GLY A 1 99 ? -6.164 7.842 14.344 1.00 92.00 99 GLY A CA 1
ATOM 786 C C . GLY A 1 99 ? -5.220 8.412 15.405 1.00 92.00 99 GLY A C 1
ATOM 787 O O . GLY A 1 99 ? -4.685 9.504 15.218 1.00 92.00 99 GLY A O 1
ATOM 788 N N . ASP A 1 100 ? -4.959 7.636 16.456 1.00 92.88 100 ASP A N 1
ATOM 789 C CA . ASP A 1 100 ? -3.983 7.969 17.506 1.00 92.88 100 ASP A CA 1
ATOM 790 C C . A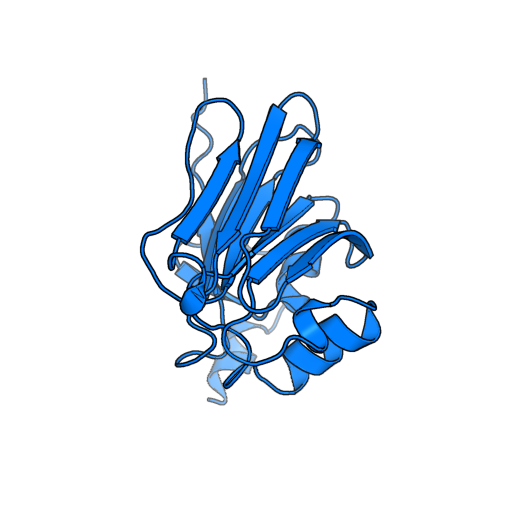SP A 1 100 ? -2.693 7.129 17.417 1.00 92.88 100 ASP A C 1
ATOM 792 O O . ASP A 1 100 ? -1.869 7.136 18.333 1.00 92.88 100 ASP A O 1
ATOM 796 N N . GLN A 1 101 ? -2.496 6.394 16.316 1.00 97.25 101 GLN A N 1
ATOM 797 C CA . GLN A 1 101 ? -1.343 5.514 16.136 1.00 97.25 101 GLN A CA 1
ATOM 798 C C . GLN A 1 101 ? -0.284 6.153 15.228 1.00 97.25 101 GLN A C 1
ATOM 800 O O . GLN A 1 101 ? -0.610 6.583 14.114 1.00 97.25 101 GLN A O 1
ATOM 805 N N . PRO A 1 102 ? 0.996 6.208 15.651 1.00 97.94 102 PRO A N 1
ATOM 806 C CA . PRO A 1 102 ? 2.076 6.601 14.759 1.00 97.94 102 PRO A CA 1
ATOM 807 C C . PRO A 1 102 ? 2.291 5.495 13.726 1.00 97.94 102 PRO A C 1
ATOM 809 O O . PRO A 1 102 ? 2.381 4.315 14.068 1.00 97.94 102 PRO A O 1
ATOM 812 N N . VAL A 1 103 ? 2.376 5.883 12.460 1.00 98.25 103 VAL A N 1
ATOM 813 C CA . VAL A 1 103 ? 2.543 4.972 11.331 1.00 98.25 103 VAL A CA 1
ATOM 814 C C . VAL A 1 103 ? 3.791 5.361 10.561 1.00 98.25 103 VAL A C 1
ATOM 816 O O . VAL A 1 103 ? 3.945 6.524 10.183 1.00 98.25 103 VAL A O 1
ATOM 819 N N . ARG A 1 104 ? 4.641 4.371 10.286 1.00 98.31 104 ARG A N 1
ATOM 820 C CA . ARG A 1 104 ? 5.809 4.511 9.418 1.00 98.31 104 ARG A CA 1
ATOM 821 C C . ARG A 1 104 ? 5.775 3.463 8.320 1.00 98.31 104 ARG A C 1
ATOM 823 O O . ARG A 1 104 ? 5.729 2.265 8.591 1.00 98.31 104 ARG A O 1
ATOM 830 N N . LEU A 1 105 ? 5.820 3.933 7.081 1.00 98.19 105 LEU A N 1
ATOM 831 C CA . LEU A 1 105 ? 5.956 3.101 5.893 1.00 98.19 105 LEU A CA 1
ATOM 832 C C . LEU A 1 105 ? 7.315 3.365 5.278 1.00 98.19 105 LEU A C 1
ATOM 834 O O . LEU A 1 105 ? 7.654 4.521 5.045 1.00 98.19 105 LEU A O 1
ATOM 838 N N . GLU A 1 106 ? 8.055 2.318 4.944 1.00 97.50 106 GLU A N 1
ATOM 839 C CA . GLU A 1 106 ? 9.266 2.432 4.142 1.00 97.50 106 GLU A CA 1
ATOM 840 C C . GLU A 1 106 ? 9.300 1.388 3.047 1.00 97.50 106 GLU A C 1
ATOM 842 O O . GLU A 1 106 ? 8.843 0.259 3.217 1.00 97.50 106 GLU A O 1
ATOM 847 N N . SER A 1 107 ? 9.904 1.766 1.932 1.00 96.12 107 SER A N 1
ATOM 848 C CA . SER A 1 107 ? 10.156 0.880 0.810 1.00 96.12 107 SER A CA 1
ATOM 849 C C . SER A 1 107 ? 11.512 1.207 0.215 1.00 96.12 107 SER A C 1
ATOM 851 O O . SER A 1 107 ? 11.838 2.374 -0.022 1.00 96.12 107 SER A O 1
ATOM 853 N N . ALA A 1 108 ? 12.281 0.164 -0.066 1.00 90.50 108 ALA A N 1
ATOM 854 C CA . ALA A 1 108 ? 13.465 0.227 -0.896 1.00 90.50 108 ALA A CA 1
ATOM 855 C C . ALA A 1 108 ? 13.394 -0.868 -1.961 1.00 90.50 108 ALA A C 1
ATOM 857 O O . ALA A 1 108 ? 13.390 -2.060 -1.643 1.00 90.50 108 ALA A O 1
ATOM 858 N N . GLY A 1 109 ? 13.379 -0.457 -3.228 1.00 80.06 109 GLY A N 1
ATOM 859 C CA . GLY A 1 109 ? 13.562 -1.338 -4.376 1.00 80.06 109 GLY A CA 1
ATOM 860 C C . GLY A 1 109 ? 14.939 -2.006 -4.374 1.00 80.06 109 GLY A C 1
ATOM 861 O O . GLY A 1 109 ? 15.806 -1.690 -3.546 1.00 80.06 109 GLY A O 1
ATOM 862 N N . MET A 1 110 ? 15.157 -2.931 -5.311 1.00 79.19 110 MET A N 1
ATOM 863 C CA . MET A 1 110 ? 16.374 -3.751 -5.362 1.00 79.19 110 MET A CA 1
ATOM 864 C C . MET A 1 110 ? 17.678 -2.929 -5.294 1.00 79.19 110 MET A C 1
ATOM 866 O O . MET A 1 110 ? 18.519 -3.244 -4.447 1.00 79.19 110 MET A O 1
ATOM 870 N N . PRO A 1 111 ? 17.846 -1.825 -6.055 1.00 77.81 111 PRO A N 1
ATOM 871 C CA . PRO A 1 111 ? 19.083 -1.038 -6.014 1.00 77.81 111 PRO A CA 1
ATOM 872 C C . PRO A 1 111 ? 19.281 -0.258 -4.704 1.00 77.81 111 PRO A C 1
ATOM 874 O O . PRO A 1 111 ? 20.396 0.149 -4.387 1.00 77.81 111 PRO A O 1
ATOM 877 N N . ALA A 1 112 ? 18.206 -0.039 -3.942 1.00 78.88 112 ALA A N 1
ATOM 878 C CA . ALA A 1 112 ? 18.183 0.794 -2.742 1.00 78.88 112 ALA A CA 1
ATOM 879 C C . ALA A 1 112 ? 18.302 -0.000 -1.427 1.00 78.88 112 ALA A C 1
ATOM 881 O O . ALA A 1 112 ? 18.343 0.607 -0.358 1.00 78.88 112 ALA A O 1
ATOM 882 N N . GLY A 1 113 ? 18.358 -1.336 -1.489 1.00 83.81 113 GLY A N 1
ATOM 883 C CA . GLY A 1 113 ? 18.576 -2.198 -0.321 1.00 83.81 113 GLY A CA 1
ATOM 884 C C . GLY A 1 113 ? 17.582 -3.348 -0.152 1.00 83.81 113 GLY A C 1
ATOM 885 O O . GLY A 1 113 ? 17.825 -4.202 0.694 1.00 83.81 113 GLY A O 1
ATOM 886 N N . ASN A 1 114 ? 16.513 -3.410 -0.958 1.00 88.38 114 ASN A N 1
ATOM 887 C CA . ASN A 1 114 ? 15.523 -4.495 -0.950 1.00 88.38 114 ASN A CA 1
ATOM 888 C C . ASN A 1 114 ? 14.887 -4.763 0.432 1.00 88.38 114 ASN A C 1
ATOM 890 O O . ASN A 1 114 ? 15.002 -5.852 1.006 1.00 88.38 114 ASN A O 1
ATOM 894 N N . TYR A 1 115 ? 14.201 -3.762 0.975 1.00 93.19 115 TYR A N 1
ATOM 895 C CA . TYR A 1 115 ? 13.506 -3.878 2.254 1.00 93.19 115 TYR A CA 1
ATOM 896 C C . TYR A 1 115 ? 12.161 -3.156 2.230 1.00 93.19 115 TYR A C 1
ATOM 898 O O . TYR A 1 115 ? 11.883 -2.328 1.361 1.00 93.19 115 TYR A O 1
ATOM 906 N N . VAL A 1 116 ? 11.323 -3.495 3.203 1.00 95.50 116 VAL A N 1
ATOM 907 C CA . VAL A 1 116 ? 10.038 -2.849 3.445 1.00 95.50 116 VAL A CA 1
ATOM 908 C C . VAL A 1 116 ? 9.786 -2.822 4.948 1.00 95.50 116 VAL A C 1
ATOM 910 O O . VAL A 1 116 ? 10.099 -3.795 5.636 1.00 95.50 116 VAL A O 1
ATOM 913 N N . HIS A 1 117 ? 9.249 -1.708 5.433 1.00 96.38 117 HIS A N 1
ATOM 914 C CA . HIS A 1 117 ? 8.823 -1.528 6.818 1.00 96.38 117 HIS A CA 1
ATOM 915 C C . HIS A 1 117 ? 7.385 -1.019 6.830 1.00 96.38 117 HIS A C 1
ATOM 917 O O . HIS A 1 117 ? 7.049 -0.075 6.116 1.00 96.38 117 HIS A O 1
ATOM 923 N N . LEU A 1 118 ? 6.538 -1.663 7.624 1.00 96.81 118 LEU A N 1
ATOM 924 C CA . LEU A 1 118 ? 5.138 -1.328 7.846 1.00 96.81 118 LEU A CA 1
ATOM 925 C C . LEU A 1 118 ? 4.904 -1.307 9.356 1.00 96.81 118 LEU A C 1
ATOM 927 O O . LEU A 1 118 ? 4.453 -2.287 9.951 1.00 96.81 118 LEU A O 1
ATOM 931 N N . GLN A 1 119 ? 5.241 -0.189 9.986 1.00 97.81 119 GLN A N 1
ATOM 932 C CA . GLN A 1 119 ? 5.177 -0.040 11.432 1.00 97.81 119 GLN A CA 1
ATOM 933 C C . GLN A 1 119 ? 3.929 0.741 11.853 1.00 97.81 119 GLN A C 1
ATOM 935 O O . GLN A 1 119 ? 3.632 1.799 11.296 1.00 97.81 119 GLN A O 1
ATOM 940 N N . VAL A 1 120 ? 3.233 0.238 12.876 1.00 97.31 120 VAL A N 1
ATOM 941 C CA . VAL A 1 120 ? 2.121 0.917 13.561 1.00 97.31 120 VAL A CA 1
ATOM 942 C C . VAL A 1 120 ? 2.373 0.850 15.062 1.00 97.31 120 VAL A C 1
ATOM 944 O O . VAL A 1 120 ? 2.524 -0.243 15.618 1.00 97.31 120 VAL A O 1
ATOM 947 N N . GLY A 1 121 ? 2.456 2.004 15.721 1.00 96.12 121 GLY A N 1
ATOM 948 C CA . GLY A 1 121 ? 2.930 2.068 17.100 1.00 96.12 121 GLY A CA 1
ATOM 949 C C . GLY A 1 121 ? 4.369 1.555 17.194 1.00 96.12 121 GLY A C 1
ATOM 950 O O . GLY A 1 121 ? 5.255 1.954 16.437 1.00 96.12 121 GLY A O 1
ATOM 951 N N . GLU A 1 122 ? 4.602 0.615 18.104 1.00 95.25 122 GLU A N 1
ATOM 952 C CA . GLU A 1 122 ? 5.903 -0.046 18.278 1.00 95.25 122 GLU A CA 1
ATOM 953 C C . GLU A 1 122 ? 6.027 -1.363 17.490 1.00 95.25 122 GLU A C 1
ATOM 955 O O . GLU A 1 122 ? 7.057 -2.034 17.564 1.00 95.25 122 GLU A O 1
ATOM 960 N N . ARG A 1 123 ? 4.992 -1.764 16.737 1.00 96.06 123 ARG A N 1
ATOM 961 C CA . ARG A 1 123 ? 4.920 -3.081 16.093 1.00 96.06 123 ARG A CA 1
ATOM 962 C C . ARG A 1 123 ? 5.185 -3.009 14.592 1.00 96.06 123 ARG A C 1
ATOM 964 O O . ARG A 1 123 ? 4.566 -2.222 13.882 1.00 96.06 123 ARG A O 1
ATOM 971 N N . GLU A 1 124 ? 6.061 -3.894 14.121 1.00 96.12 124 GLU A N 1
ATOM 972 C CA . GLU A 1 124 ? 6.345 -4.143 12.704 1.00 96.12 124 GLU A CA 1
ATOM 973 C C . GLU A 1 124 ? 5.391 -5.209 12.144 1.00 96.12 124 GLU A C 1
ATOM 975 O O . GLU A 1 124 ? 5.193 -6.264 12.759 1.00 96.12 124 GLU A O 1
ATOM 980 N N . TRP A 1 125 ? 4.812 -4.932 10.977 1.00 94.44 125 TRP A N 1
ATOM 981 C CA . TRP A 1 125 ? 3.838 -5.794 10.303 1.00 94.44 125 TRP A CA 1
ATOM 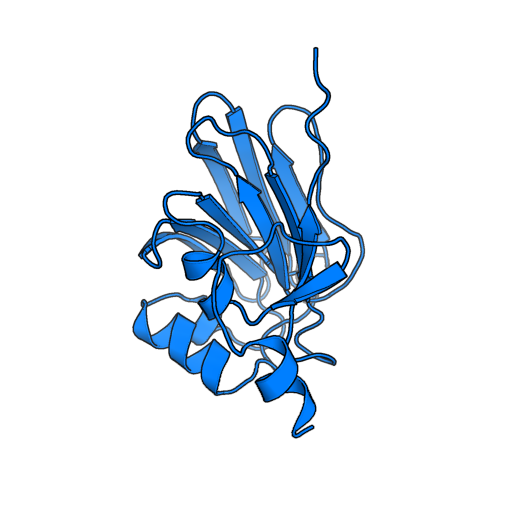982 C C . TRP A 1 125 ? 4.304 -6.281 8.932 1.00 94.44 125 TRP A C 1
ATOM 984 O O . TRP A 1 125 ? 3.672 -7.176 8.367 1.00 94.44 125 TRP A O 1
ATOM 994 N N . ALA A 1 126 ? 5.393 -5.727 8.394 1.00 89.44 126 ALA A N 1
ATOM 995 C CA . ALA A 1 126 ? 5.939 -6.171 7.123 1.00 89.44 126 ALA A CA 1
ATOM 996 C C . ALA A 1 126 ? 6.327 -7.654 7.165 1.00 89.44 126 ALA A C 1
ATOM 998 O O . ALA A 1 126 ? 6.942 -8.144 8.117 1.00 89.44 126 ALA A O 1
ATOM 999 N N . THR A 1 127 ? 6.021 -8.369 6.084 1.00 83.62 127 THR A N 1
ATOM 1000 C CA . THR A 1 127 ? 6.567 -9.714 5.871 1.00 83.62 127 THR A CA 1
ATOM 1001 C C . THR A 1 127 ? 7.930 -9.624 5.178 1.00 83.62 127 THR A C 1
ATOM 1003 O O . THR A 1 127 ? 8.372 -8.557 4.751 1.00 83.62 127 THR A O 1
ATOM 1006 N N . GLN A 1 128 ? 8.634 -10.750 5.051 1.00 80.56 128 GLN A N 1
ATOM 1007 C CA . GLN A 1 128 ? 9.881 -10.796 4.280 1.00 80.56 128 GLN A CA 1
ATOM 1008 C C . GLN A 1 128 ? 9.662 -11.127 2.797 1.00 80.56 128 GLN A C 1
ATOM 1010 O O . GLN A 1 128 ? 10.637 -11.156 2.041 1.00 80.56 128 GLN A O 1
ATOM 1015 N N . ASP A 1 129 ? 8.413 -11.317 2.375 1.00 86.62 129 ASP A N 1
ATOM 1016 C CA . ASP A 1 129 ? 8.055 -11.669 1.005 1.00 86.62 129 ASP A CA 1
ATOM 1017 C C . ASP A 1 129 ? 8.226 -10.482 0.048 1.00 86.62 129 ASP A C 1
ATOM 1019 O O . ASP A 1 129 ? 8.154 -9.317 0.439 1.00 86.62 129 ASP A O 1
ATOM 1023 N N . ARG A 1 130 ? 8.482 -10.768 -1.228 1.00 87.69 130 ARG A N 1
ATOM 1024 C CA . ARG A 1 130 ? 8.580 -9.743 -2.277 1.00 87.69 130 ARG A CA 1
ATOM 1025 C C . ARG A 1 130 ? 7.198 -9.334 -2.797 1.00 87.69 130 ARG A C 1
ATOM 1027 O O . ARG A 1 130 ? 6.251 -10.115 -2.717 1.00 87.69 130 ARG A O 1
ATOM 1034 N N . GLY A 1 131 ? 7.108 -8.153 -3.402 1.00 89.81 131 GLY A N 1
ATOM 1035 C CA . GLY A 1 131 ? 5.898 -7.661 -4.059 1.00 89.81 131 GLY A CA 1
ATOM 1036 C C . GLY A 1 131 ? 5.236 -6.499 -3.326 1.00 89.81 131 GLY A C 1
ATOM 1037 O O . GLY A 1 131 ? 5.904 -5.677 -2.699 1.00 89.81 131 GLY A O 1
ATOM 1038 N N . LEU A 1 132 ? 3.913 -6.409 -3.449 1.00 92.06 132 LEU A N 1
ATOM 1039 C CA . LEU A 1 132 ? 3.095 -5.357 -2.854 1.00 92.06 132 LEU A CA 1
ATOM 1040 C C . LEU A 1 132 ? 2.576 -5.814 -1.491 1.00 92.06 132 LEU A C 1
ATOM 1042 O O . LEU A 1 132 ? 1.736 -6.709 -1.408 1.00 92.06 132 LEU A O 1
ATOM 1046 N N . HIS A 1 133 ? 3.059 -5.184 -0.431 1.00 93.75 133 HIS A N 1
ATOM 1047 C CA . HIS A 1 133 ? 2.555 -5.360 0.925 1.00 93.75 133 HIS A CA 1
ATOM 1048 C C . HIS A 1 133 ? 1.381 -4.425 1.160 1.00 93.75 133 HIS A C 1
ATOM 1050 O O . HIS A 1 133 ? 1.352 -3.307 0.638 1.00 93.75 133 HIS A O 1
ATOM 1056 N N . VAL A 1 134 ? 0.426 -4.897 1.954 1.00 94.06 134 VAL A N 1
ATOM 1057 C CA . VAL A 1 134 ? -0.791 -4.178 2.310 1.00 94.06 134 VAL A CA 1
ATOM 1058 C C . VAL A 1 134 ? -1.012 -4.270 3.808 1.00 94.06 134 VAL A C 1
ATOM 1060 O O . VAL A 1 134 ? -0.964 -5.351 4.388 1.00 94.06 134 VAL A O 1
ATOM 1063 N N . LEU A 1 135 ? -1.303 -3.139 4.428 1.00 95.19 135 LEU A N 1
ATOM 1064 C CA . LEU A 1 135 ? -1.752 -3.057 5.808 1.00 95.19 135 LEU A CA 1
ATOM 1065 C C . LEU A 1 135 ? -3.060 -2.274 5.832 1.00 95.19 135 LEU A C 1
ATOM 1067 O O . LEU A 1 135 ? -3.181 -1.266 5.140 1.00 95.19 135 LEU A O 1
ATOM 1071 N N . ILE A 1 136 ? -4.045 -2.745 6.590 1.00 95.31 136 ILE A N 1
ATOM 1072 C CA . ILE A 1 136 ? -5.360 -2.108 6.672 1.00 95.31 136 ILE A CA 1
ATOM 1073 C C . ILE A 1 136 ? -5.614 -1.709 8.114 1.00 95.31 136 ILE A C 1
ATOM 1075 O O . ILE A 1 136 ? -5.517 -2.541 9.022 1.00 95.31 136 ILE A O 1
ATOM 1079 N N . LEU A 1 137 ? -5.898 -0.424 8.307 1.00 95.69 137 LEU A N 1
ATOM 1080 C CA . LEU A 1 137 ? -6.174 0.176 9.605 1.00 95.69 137 LEU A CA 1
ATOM 1081 C C . LEU A 1 137 ? -7.604 0.705 9.610 1.00 95.69 137 LEU A C 1
ATOM 1083 O O . LEU A 1 137 ? -8.009 1.393 8.674 1.00 95.69 137 LEU A O 1
ATOM 1087 N N . ASN A 1 138 ? -8.339 0.455 10.689 1.00 95.50 138 ASN A N 1
ATOM 1088 C CA . ASN A 1 138 ? -9.627 1.110 10.899 1.00 95.50 138 ASN A CA 1
ATOM 1089 C C . ASN A 1 138 ? -9.445 2.628 11.158 1.00 95.50 138 ASN A C 1
ATOM 1091 O O . ASN A 1 138 ? -8.309 3.100 11.316 1.00 95.50 138 ASN A O 1
ATOM 1095 N N . PRO A 1 139 ? -10.526 3.430 11.213 1.00 95.81 139 PRO A N 1
ATOM 1096 C CA . PRO A 1 139 ? -10.427 4.875 11.423 1.00 95.81 139 PRO A CA 1
ATOM 1097 C C . PRO A 1 139 ? -9.724 5.281 12.726 1.00 95.81 139 PRO A C 1
ATOM 1099 O O . PRO A 1 139 ? -9.136 6.362 12.779 1.00 95.81 139 PRO A O 1
ATOM 1102 N N . GLU A 1 140 ? -9.761 4.424 13.747 1.00 95.12 140 GLU A N 1
ATOM 1103 C CA . GLU A 1 140 ? -9.108 4.614 15.046 1.00 95.12 140 GLU A CA 1
ATOM 1104 C C . GLU A 1 140 ? -7.598 4.296 15.022 1.00 95.12 140 GLU A C 1
ATOM 1106 O O . GLU A 1 140 ? -6.894 4.569 15.994 1.00 95.12 140 GLU A O 1
ATOM 1111 N N . GLY A 1 141 ? -7.079 3.762 13.912 1.00 94.50 141 GLY A N 1
ATOM 1112 C CA . GLY A 1 141 ? -5.665 3.421 13.735 1.00 94.50 141 GLY A CA 1
ATOM 1113 C C . GLY A 1 141 ? -5.306 1.981 14.116 1.00 94.50 141 GLY A C 1
ATOM 1114 O O . GLY A 1 141 ? -4.133 1.611 14.102 1.00 94.50 141 GLY A O 1
ATOM 1115 N N . MET A 1 142 ? -6.289 1.141 14.441 1.00 94.31 142 MET A N 1
ATOM 1116 C CA . MET A 1 142 ? -6.065 -0.265 14.773 1.00 94.31 142 MET A CA 1
ATOM 1117 C C . MET A 1 142 ? -5.874 -1.093 13.508 1.00 94.31 142 MET A C 1
ATOM 1119 O O . MET A 1 142 ? -6.670 -1.007 12.574 1.00 94.31 142 MET A O 1
ATOM 1123 N N . VAL A 1 143 ? -4.852 -1.950 13.497 1.00 93.88 143 VAL A N 1
ATOM 1124 C CA . VAL A 1 143 ? -4.624 -2.892 12.394 1.00 93.88 143 VAL A CA 1
ATOM 1125 C C . VAL A 1 143 ? -5.717 -3.958 12.394 1.00 93.88 143 VAL A C 1
ATOM 1127 O O . VAL A 1 143 ? -5.858 -4.709 13.357 1.00 93.88 143 VAL A O 1
ATOM 1130 N N . VAL A 1 144 ? -6.470 -4.044 11.299 1.00 92.44 144 VAL A N 1
ATOM 1131 C CA . VAL A 1 144 ? -7.554 -5.026 11.117 1.00 92.44 144 VAL A CA 1
ATOM 1132 C C . VAL A 1 144 ? -7.182 -6.131 10.139 1.00 92.44 144 VAL A C 1
ATOM 1134 O O . VAL A 1 144 ? -7.720 -7.236 10.220 1.00 92.44 144 VAL A O 1
ATOM 1137 N N . ALA A 1 145 ? -6.240 -5.869 9.233 1.00 91.00 145 ALA A N 1
ATOM 1138 C CA . ALA A 1 145 ? -5.739 -6.878 8.317 1.00 91.00 145 ALA A CA 1
ATOM 1139 C C . ALA A 1 145 ? -4.339 -6.556 7.802 1.00 91.00 145 ALA A C 1
ATOM 1141 O O . ALA A 1 145 ? -3.937 -5.397 7.694 1.00 91.00 145 ALA A O 1
ATOM 1142 N N . VAL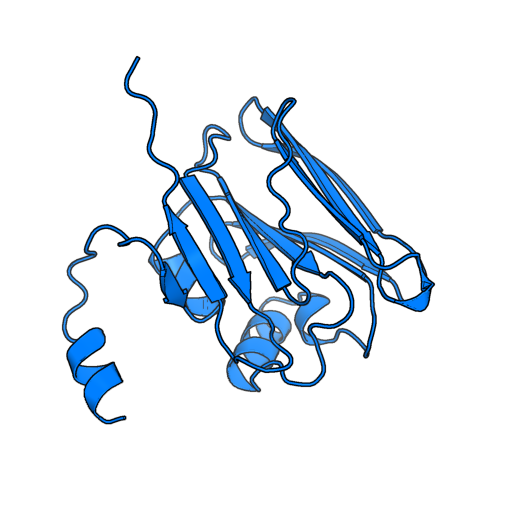 A 1 146 ? -3.624 -7.613 7.432 1.00 91.00 146 VAL A N 1
ATOM 1143 C CA . VAL A 1 146 ? -2.328 -7.546 6.755 1.00 91.00 146 VAL A CA 1
ATOM 1144 C C . VAL A 1 146 ? -2.406 -8.426 5.524 1.00 91.00 146 VAL A C 1
ATOM 1146 O O . VAL A 1 146 ? -3.003 -9.504 5.553 1.00 91.00 146 VAL A O 1
ATOM 1149 N N . GLY A 1 147 ? -1.776 -8.004 4.443 1.00 88.38 147 GLY A N 1
ATOM 1150 C CA . GLY A 1 147 ? -1.645 -8.828 3.265 1.00 88.38 147 GLY A CA 1
ATOM 1151 C C . GLY A 1 147 ? -0.373 -8.569 2.492 1.00 88.38 147 GLY A C 1
ATOM 1152 O O . GLY A 1 147 ? 0.339 -7.590 2.700 1.00 88.38 147 GLY A O 1
ATOM 1153 N N . TYR A 1 148 ? -0.093 -9.472 1.570 1.00 86.25 148 TYR A N 1
ATOM 1154 C CA . TYR A 1 148 ? 0.934 -9.274 0.564 1.00 86.25 148 TYR A CA 1
ATOM 1155 C C . TYR A 1 148 ? 0.492 -9.935 -0.735 1.00 86.25 148 TYR A C 1
ATOM 1157 O O . TYR A 1 148 ? -0.222 -10.939 -0.733 1.00 86.25 148 TYR A O 1
ATOM 1165 N N . GLY A 1 149 ? 0.915 -9.382 -1.860 1.00 80.81 149 GLY A N 1
ATOM 1166 C CA . GLY A 1 149 ? 0.811 -10.038 -3.151 1.00 80.81 149 GLY A CA 1
ATOM 1167 C C . GLY A 1 149 ? 2.131 -9.937 -3.872 1.00 80.81 149 GLY A C 1
ATOM 1168 O O . GLY A 1 149 ? 2.600 -8.835 -4.165 1.00 80.81 149 GLY A O 1
ATOM 1169 N N . ASP A 1 150 ? 2.702 -11.089 -4.213 1.00 76.38 150 ASP A N 1
ATOM 1170 C CA . ASP A 1 150 ? 3.768 -11.134 -5.201 1.00 76.38 150 ASP A CA 1
ATOM 1171 C C . 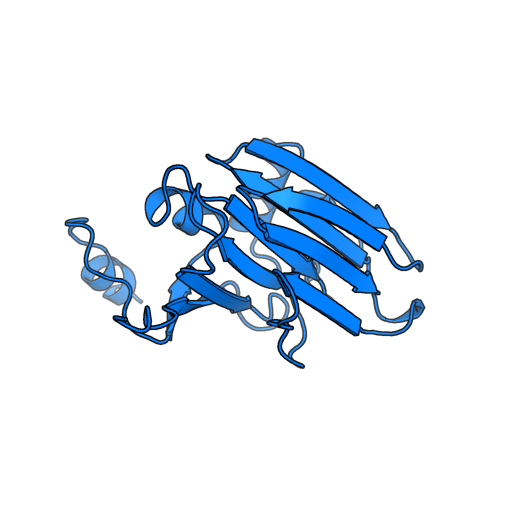ASP A 1 150 ? 3.158 -10.830 -6.570 1.00 76.38 150 ASP A C 1
ATOM 1173 O O . ASP A 1 150 ? 2.825 -11.736 -7.333 1.00 76.38 150 ASP A O 1
ATOM 1177 N N . LEU A 1 151 ? 2.998 -9.546 -6.887 1.00 68.38 151 LEU A N 1
ATOM 1178 C CA . LEU A 1 151 ? 2.431 -9.112 -8.158 1.00 68.38 151 LEU A CA 1
ATOM 1179 C C . LEU A 1 151 ? 3.284 -9.521 -9.361 1.00 68.38 151 LEU A C 1
ATOM 1181 O O . LEU A 1 151 ? 2.817 -9.344 -10.476 1.00 68.38 151 LEU A O 1
ATOM 1185 N N . TYR A 1 152 ? 4.482 -10.089 -9.180 1.00 60.69 152 TYR A N 1
ATOM 1186 C CA . TYR A 1 152 ? 5.247 -10.714 -10.256 1.00 60.69 152 TYR A CA 1
ATOM 1187 C C . TYR A 1 152 ? 4.729 -12.127 -10.600 1.00 60.69 152 TYR A C 1
ATOM 1189 O O . TYR A 1 152 ? 4.776 -12.527 -11.763 1.00 60.69 152 TYR A O 1
ATOM 1197 N N . LEU A 1 153 ? 4.229 -12.900 -9.626 1.00 59.62 153 LEU A N 1
ATOM 1198 C CA . LEU A 1 153 ? 3.764 -14.289 -9.834 1.00 59.62 153 LEU A CA 1
ATOM 1199 C C . LEU A 1 153 ? 2.247 -14.450 -9.733 1.00 59.62 153 LEU A C 1
ATOM 1201 O O . LEU A 1 153 ? 1.653 -15.251 -10.456 1.00 59.62 153 LEU A O 1
ATOM 1205 N N . SER A 1 154 ? 1.610 -13.697 -8.846 1.00 58.22 154 SER A N 1
ATOM 1206 C CA . SER A 1 154 ? 0.190 -13.764 -8.543 1.00 58.22 154 SER A CA 1
ATOM 1207 C C . SER A 1 154 ? -0.416 -12.371 -8.633 1.00 58.22 154 SER A C 1
ATOM 1209 O O . SER A 1 154 ? -0.042 -11.460 -7.911 1.00 58.22 154 SER A O 1
ATOM 1211 N N . ARG A 1 155 ? -1.417 -12.205 -9.494 1.00 66.00 155 ARG A N 1
ATOM 1212 C CA . ARG A 1 155 ? -2.141 -10.938 -9.726 1.00 66.00 155 ARG A CA 1
ATOM 1213 C C . ARG A 1 155 ? -2.973 -10.449 -8.530 1.00 66.00 155 ARG A C 1
ATOM 1215 O O . ARG A 1 155 ? -3.838 -9.600 -8.703 1.00 66.00 155 ARG A O 1
ATOM 1222 N N . TYR A 1 156 ? -2.777 -11.037 -7.362 1.00 66.12 156 TYR A N 1
ATOM 1223 C CA . TYR A 1 156 ? -3.672 -10.945 -6.229 1.00 66.12 156 TYR A CA 1
ATOM 1224 C C . TYR A 1 156 ? -2.891 -10.739 -4.940 1.00 66.12 156 TYR A C 1
ATOM 1226 O O . TYR A 1 156 ? -1.725 -11.120 -4.840 1.00 66.12 156 TYR A O 1
ATOM 1234 N N . LEU A 1 157 ? -3.584 -10.189 -3.954 1.00 73.69 157 LEU A N 1
ATOM 1235 C CA . LEU A 1 157 ? -3.137 -10.046 -2.582 1.00 73.69 157 LEU A CA 1
ATOM 1236 C C . LEU A 1 157 ? -3.712 -11.184 -1.743 1.00 73.69 157 LEU A C 1
ATOM 1238 O O . LEU A 1 157 ? -4.914 -11.435 -1.801 1.00 73.69 157 LEU A O 1
ATOM 1242 N N . LEU A 1 158 ? -2.874 -11.832 -0.945 1.00 71.44 158 LEU A N 1
ATOM 1243 C CA . LEU A 1 158 ? -3.306 -12.674 0.159 1.00 71.44 158 LEU A CA 1
ATOM 1244 C C . LEU A 1 158 ? -3.521 -11.781 1.378 1.00 71.44 158 LEU A C 1
ATOM 1246 O O . LEU A 1 158 ? -2.552 -11.211 1.872 1.00 71.44 158 LEU A O 1
ATOM 1250 N N . VAL A 1 159 ? -4.753 -11.669 1.869 1.00 75.62 159 VAL A N 1
ATOM 1251 C CA . VAL A 1 159 ? -5.089 -10.853 3.047 1.00 75.62 159 VAL A CA 1
ATOM 1252 C C . VAL A 1 159 ? -5.524 -11.754 4.200 1.00 75.62 159 VAL A C 1
ATOM 1254 O O . VAL A 1 159 ? -6.247 -12.735 4.008 1.00 75.62 159 VAL A O 1
ATOM 1257 N N . ARG A 1 160 ? -5.045 -11.440 5.404 1.00 76.44 160 ARG A N 1
ATOM 1258 C CA . ARG A 1 160 ? -5.368 -12.124 6.658 1.00 76.44 160 ARG A CA 1
ATOM 1259 C C . ARG A 1 160 ? -5.916 -11.124 7.657 1.00 76.44 160 ARG A C 1
ATOM 1261 O O . ARG A 1 160 ? -5.313 -10.068 7.867 1.00 76.44 160 ARG A O 1
ATOM 1268 N N . ALA A 1 161 ? -7.051 -11.463 8.257 1.00 77.44 161 ALA A N 1
ATOM 1269 C CA . ALA A 1 161 ? -7.611 -10.676 9.339 1.00 77.44 161 ALA A CA 1
ATOM 1270 C C . ALA A 1 161 ? -6.705 -10.803 10.568 1.00 77.44 161 ALA A C 1
ATOM 1272 O O . ALA A 1 161 ? -6.201 -11.883 10.877 1.00 77.44 161 ALA A O 1
ATOM 1273 N N . VAL A 1 162 ? -6.492 -9.701 11.279 1.00 77.44 162 VAL A N 1
ATOM 1274 C CA . VAL A 1 162 ? -5.817 -9.750 12.576 1.00 77.44 162 VAL A CA 1
ATOM 1275 C C . VAL A 1 162 ? -6.895 -9.975 13.635 1.00 77.44 162 VAL A C 1
ATOM 1277 O O . VAL A 1 162 ? -7.810 -9.153 13.730 1.00 77.44 162 VAL A O 1
ATOM 1280 N N . PRO A 1 163 ? -6.834 -11.066 14.424 1.00 67.94 163 PRO A N 1
ATOM 1281 C CA . PRO A 1 163 ? -7.754 -11.252 15.534 1.00 67.94 163 PRO A CA 1
ATOM 1282 C C . PRO A 1 163 ? -7.646 -10.050 16.468 1.00 67.94 163 PRO A C 1
ATOM 1284 O O . PRO A 1 163 ? -6.553 -9.722 16.930 1.00 67.94 163 PRO A O 1
ATOM 1287 N N . GLN A 1 164 ? -8.769 -9.392 16.737 1.00 64.12 164 GLN A N 1
ATOM 1288 C CA . GLN A 1 164 ? -8.814 -8.394 17.795 1.00 64.12 164 GLN A CA 1
ATOM 1289 C C . GLN A 1 164 ? -8.690 -9.159 19.113 1.00 64.12 164 GLN A C 1
ATOM 1291 O O . GLN A 1 164 ? -9.526 -10.017 19.409 1.00 64.12 164 GLN A O 1
ATOM 1296 N N . GLU A 1 165 ? -7.619 -8.911 19.866 1.00 58.19 165 GLU A N 1
ATOM 1297 C CA . GLU A 1 165 ? -7.547 -9.387 21.242 1.00 58.19 165 GLU A CA 1
ATOM 1298 C C . GLU A 1 165 ? -8.699 -8.715 21.994 1.00 58.19 165 GLU A C 1
ATOM 1300 O O . GLU A 1 165 ? -8.770 -7.492 22.085 1.00 58.19 165 GLU A O 1
ATOM 1305 N N . ILE A 1 166 ? -9.674 -9.519 22.422 1.00 47.94 166 ILE A N 1
ATOM 1306 C CA . ILE A 1 166 ? -10.764 -9.040 23.265 1.00 47.94 166 ILE A CA 1
ATOM 1307 C C . ILE A 1 166 ? -10.147 -8.844 24.649 1.00 47.94 166 ILE A C 1
ATOM 1309 O O . ILE A 1 166 ? -9.858 -9.837 25.321 1.00 47.94 166 ILE A O 1
ATOM 1313 N N . GLU A 1 167 ? -9.895 -7.592 25.028 1.00 40.66 167 GLU A N 1
ATOM 1314 C CA . GLU A 1 167 ? -9.551 -7.223 26.409 1.00 40.66 167 GLU A CA 1
ATOM 1315 C C . GLU A 1 167 ? -10.725 -7.456 27.375 1.00 40.66 167 GLU A C 1
ATOM 1317 O O . GLU A 1 167 ? -11.890 -7.165 27.005 1.00 40.66 167 GLU A O 1
#

Secondary structure (DSSP, 8-state):
-THHHHHHTT-------TTEEE-HHHHHHHSTT-EEEEEEEB--STT--HHHHHHHHHTT-GGGGPPTT-EEEEEEETTEEEEEEEESSS-EEEEEEETTEEEEEEEEBGGGTSEEEEEETTEE---S-SEEEEEEE-TTS-EEEEEEE-TTT-SSEEEEEPPP---

Sequence (167 aa):
SDQIRDLLAKNHILPIDDGQILLPEQLFQFYPGDYILYAVKDEASQAMAPQTRTFFTNHESALGKMPFESSYVGIWRDSVVLSEQAGMEKPVHLDTLLGDQPVRLESAGMPAGNYVHLQVGEREWATQDRGLHVLILNPEGMVVAVGYGDLYLSRYLLVRAVPQEIE